Protein AF-A0A7J2M8A0-F1 (afdb_monomer)

Nearest PDB structures (foldseek):
  1lml-assembly1_A  TM=3.087E-01  e=6.335E+00  Leishmania major

Structure (mmCIF, N/CA/C/O backbone):
data_AF-A0A7J2M8A0-F1
#
_entry.id   AF-A0A7J2M8A0-F1
#
loop_
_atom_site.group_PDB
_atom_site.id
_atom_site.type_symbol
_atom_site.label_atom_id
_atom_site.label_alt_id
_atom_site.label_comp_id
_atom_site.label_asym_id
_atom_site.label_entity_id
_atom_site.label_seq_id
_atom_site.pdbx_PDB_ins_code
_atom_site.Cartn_x
_atom_site.Cartn_y
_atom_site.Cartn_z
_atom_site.occupancy
_atom_site.B_iso_or_equiv
_atom_site.auth_seq_id
_atom_site.auth_comp_id
_atom_site.auth_asym_id
_atom_site.auth_atom_id
_atom_site.pdbx_PDB_model_num
ATOM 1 N N . MET A 1 1 ? -22.841 27.457 -13.915 1.00 42.50 1 MET A N 1
ATOM 2 C CA . MET A 1 1 ? -21.955 28.330 -14.716 1.00 42.50 1 MET A CA 1
ATOM 3 C C . MET A 1 1 ? -20.674 28.483 -13.906 1.00 42.50 1 MET A C 1
ATOM 5 O O . MET A 1 1 ? -20.712 29.179 -12.909 1.00 42.50 1 MET A O 1
ATOM 9 N N . SER A 1 2 ? -19.590 27.752 -14.122 1.00 35.62 2 SER A N 1
ATOM 10 C CA . SER A 1 2 ? -18.998 27.252 -15.363 1.00 35.62 2 SER A CA 1
ATOM 11 C C . SER A 1 2 ? -18.503 25.809 -15.210 1.00 35.62 2 SER A C 1
ATOM 13 O O . SER A 1 2 ? -17.619 25.532 -14.400 1.00 35.62 2 SER A O 1
ATOM 15 N N . ASP A 1 3 ? -19.086 24.92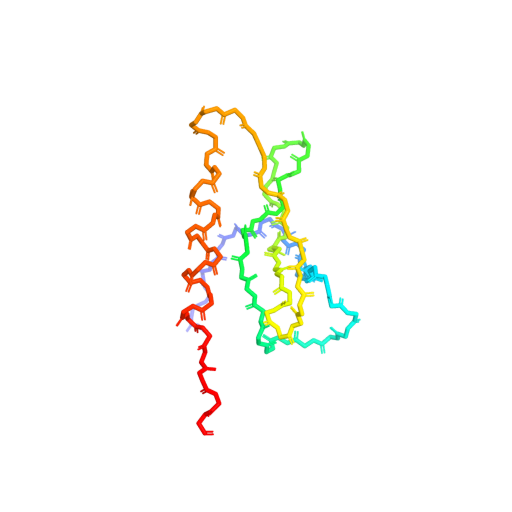6 -16.019 1.00 41.09 3 ASP A N 1
ATOM 16 C CA . ASP A 1 3 ? -18.480 23.671 -16.455 1.00 41.09 3 ASP A CA 1
ATOM 17 C C . ASP A 1 3 ? -17.176 23.958 -17.195 1.00 41.09 3 ASP A C 1
ATOM 19 O O . ASP A 1 3 ? -17.184 24.768 -18.121 1.00 41.09 3 ASP A O 1
ATOM 23 N N . SER A 1 4 ? -16.098 23.263 -16.823 1.00 40.91 4 SER A N 1
ATOM 24 C CA . SER A 1 4 ? -15.001 22.916 -17.738 1.00 40.91 4 SER A CA 1
ATOM 25 C C . SER A 1 4 ? -13.930 22.087 -17.018 1.00 40.91 4 SER A C 1
ATOM 27 O O . SER A 1 4 ? -12.923 22.619 -16.556 1.00 40.91 4 SER A O 1
ATOM 29 N N . TYR A 1 5 ? -14.130 20.769 -16.960 1.00 34.53 5 TYR A N 1
ATOM 30 C CA . TYR A 1 5 ? -13.031 19.797 -16.932 1.00 34.53 5 TYR A CA 1
ATOM 31 C C . TYR A 1 5 ? -13.333 18.719 -17.966 1.00 34.53 5 TYR A C 1
ATOM 33 O O . TYR A 1 5 ? -13.868 17.649 -17.683 1.00 34.53 5 TYR A O 1
ATOM 41 N N . GLU A 1 6 ? -13.030 19.081 -19.201 1.0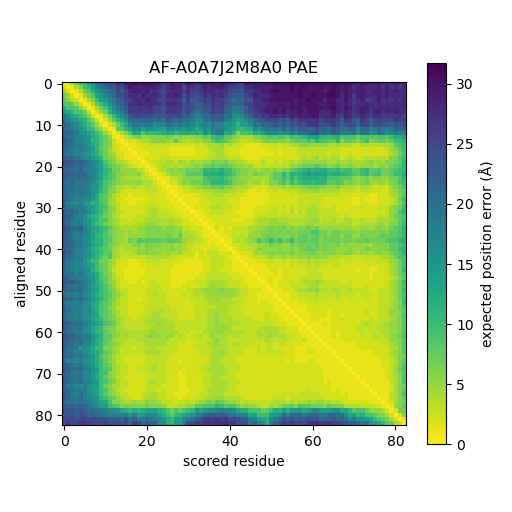0 36.22 6 GLU A N 1
ATOM 42 C CA . GLU A 1 6 ? -13.120 18.245 -20.381 1.00 36.2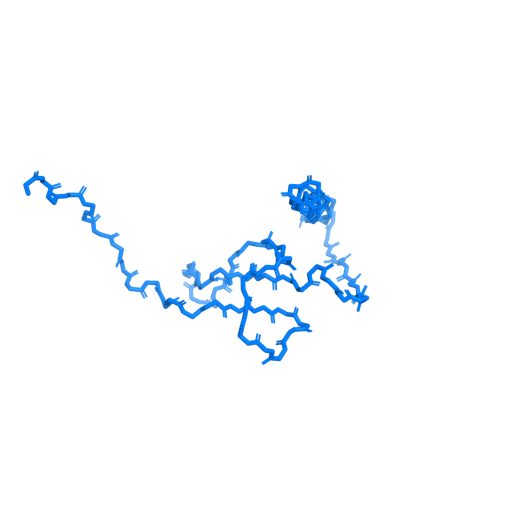2 6 GLU A CA 1
ATOM 43 C C . GLU A 1 6 ? -12.091 17.104 -20.305 1.00 36.22 6 GLU A C 1
ATOM 45 O O . GLU A 1 6 ? -10.926 17.315 -19.967 1.00 36.22 6 GLU A O 1
ATOM 50 N N . GLY A 1 7 ? -12.540 15.881 -20.609 1.00 36.22 7 GLY A N 1
ATOM 51 C CA . GLY A 1 7 ? -11.662 14.771 -20.985 1.00 36.22 7 GLY A CA 1
ATOM 52 C C . GLY A 1 7 ? -11.188 13.829 -19.873 1.00 36.22 7 GLY A C 1
ATOM 53 O O . GLY A 1 7 ? -9.993 13.580 -19.751 1.00 36.22 7 GLY A O 1
ATOM 54 N N . LYS A 1 8 ? -12.091 13.205 -19.105 1.00 37.78 8 LYS A N 1
ATOM 55 C CA . LYS A 1 8 ? -11.760 11.944 -18.413 1.00 37.78 8 LYS A CA 1
ATOM 56 C C . LYS A 1 8 ? -12.420 10.792 -19.153 1.00 37.78 8 LYS A C 1
ATOM 58 O O . LYS A 1 8 ? -13.588 10.500 -18.919 1.00 37.78 8 LYS A O 1
ATOM 63 N N . ALA A 1 9 ? -11.660 10.138 -20.038 1.00 41.72 9 ALA A N 1
ATOM 64 C CA . ALA A 1 9 ? -11.948 8.763 -20.447 1.00 41.72 9 ALA A CA 1
ATOM 65 C C . ALA A 1 9 ? -12.365 7.998 -19.187 1.00 41.72 9 ALA A C 1
ATOM 67 O O . ALA A 1 9 ? -11.632 8.066 -18.204 1.00 41.72 9 ALA A O 1
ATOM 68 N N . ALA A 1 10 ? -13.571 7.427 -19.176 1.00 44.81 10 ALA A N 1
ATOM 69 C CA . ALA A 1 10 ? -14.276 6.987 -17.977 1.00 44.81 10 ALA A CA 1
ATOM 70 C C . ALA A 1 10 ? -13.400 6.082 -17.088 1.00 44.81 10 ALA A C 1
ATOM 72 O O . ALA A 1 10 ? -13.373 4.862 -17.237 1.00 44.81 10 ALA A O 1
ATOM 73 N N . ILE A 1 11 ? -12.653 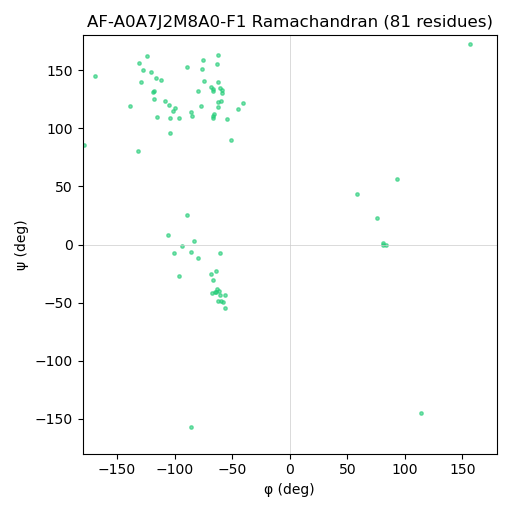6.692 -16.161 1.00 57.00 11 ILE A N 1
ATOM 74 C CA . ILE A 1 11 ? -11.906 5.983 -15.132 1.00 57.00 11 ILE A CA 1
ATOM 75 C C . ILE A 1 11 ? -12.988 5.343 -14.282 1.00 57.00 11 ILE A C 1
ATOM 77 O O . ILE A 1 11 ? -13.757 6.051 -13.637 1.00 57.00 11 ILE A O 1
ATOM 81 N N . SER A 1 12 ? -13.071 4.015 -14.321 1.00 56.12 12 SER A N 1
ATOM 82 C CA . SER A 1 12 ? -13.980 3.251 -13.475 1.00 56.12 12 SER A CA 1
ATOM 83 C C . SER A 1 12 ? -13.906 3.782 -12.039 1.00 56.12 12 SER A C 1
ATOM 85 O O . SER A 1 12 ? -12.853 3.703 -11.398 1.00 56.12 12 SER A O 1
ATOM 87 N N . GLU A 1 13 ? -15.025 4.320 -11.538 1.00 65.50 13 GLU A N 1
ATOM 88 C CA . GLU A 1 13 ? -15.173 4.869 -10.177 1.00 65.50 13 GLU A CA 1
ATOM 89 C C . GLU A 1 13 ? -14.928 3.823 -9.080 1.00 65.50 13 GLU A C 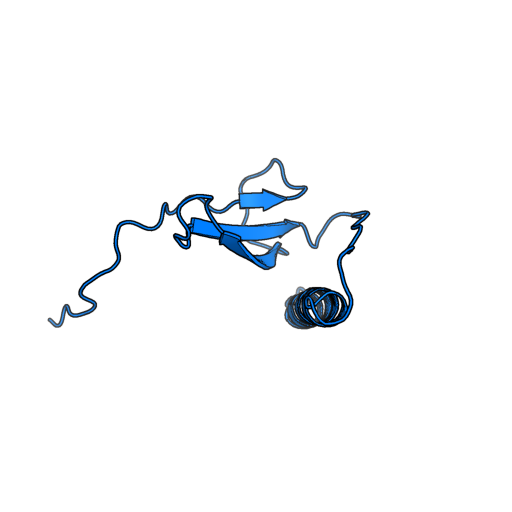1
ATOM 91 O O . GLU A 1 13 ? -14.885 4.128 -7.884 1.00 65.50 13 GLU A O 1
ATOM 96 N N . LYS A 1 14 ? -14.779 2.558 -9.479 1.00 74.50 14 LYS A N 1
ATOM 97 C CA . LYS A 1 14 ? -14.550 1.445 -8.582 1.00 74.50 14 LYS A CA 1
ATOM 98 C C . LYS A 1 14 ? -13.188 1.589 -7.910 1.00 74.50 14 LYS A C 1
ATOM 100 O O . LYS A 1 14 ? -12.142 1.406 -8.524 1.00 74.50 14 LYS A O 1
ATOM 105 N N . ARG A 1 15 ? -13.219 1.889 -6.614 1.00 81.56 15 ARG A N 1
ATOM 106 C CA . ARG A 1 15 ? -12.045 1.856 -5.740 1.00 81.56 15 ARG A CA 1
ATOM 107 C C . ARG A 1 15 ? -11.755 0.422 -5.323 1.00 81.56 15 ARG A C 1
ATOM 109 O O . ARG A 1 15 ? -12.656 -0.292 -4.881 1.00 81.56 15 ARG A O 1
ATOM 116 N N . TYR A 1 16 ? -10.494 0.023 -5.436 1.00 89.81 16 TYR A N 1
ATOM 117 C CA . TYR A 1 16 ? -10.020 -1.277 -4.979 1.00 89.81 16 TYR A CA 1
ATOM 118 C C . TYR A 1 16 ? -9.240 -1.092 -3.684 1.00 89.81 16 TYR A C 1
ATOM 120 O O . TYR A 1 16 ? -8.249 -0.371 -3.673 1.00 89.81 16 TYR A O 1
ATOM 128 N N . VAL A 1 17 ? -9.688 -1.735 -2.605 1.00 94.25 17 VAL A N 1
ATOM 129 C CA . VAL A 1 17 ? -9.003 -1.712 -1.307 1.00 94.25 17 VAL A CA 1
ATOM 130 C C . VAL A 1 17 ? -8.539 -3.128 -0.983 1.00 94.25 17 VAL A C 1
ATOM 132 O O . VAL A 1 17 ? -9.349 -4.020 -0.727 1.00 94.25 17 VAL A O 1
ATOM 135 N N . LEU A 1 18 ? -7.231 -3.351 -1.029 1.00 93.88 18 LEU A N 1
ATOM 136 C CA . LEU A 1 18 ? -6.605 -4.618 -0.676 1.00 93.88 18 LEU A CA 1
ATOM 137 C C . LEU A 1 18 ? -6.745 -4.853 0.831 1.00 93.88 18 LEU A C 1
ATOM 139 O O . LEU A 1 18 ? -6.541 -3.941 1.627 1.00 93.88 18 LEU A O 1
ATOM 143 N N . GLY A 1 19 ? -7.106 -6.075 1.228 1.00 93.69 19 GLY A N 1
ATOM 144 C CA . GLY A 1 19 ? -7.265 -6.425 2.644 1.00 93.69 19 GLY A CA 1
ATOM 145 C C . GLY A 1 19 ? -8.599 -6.017 3.283 1.00 93.69 19 GLY A C 1
ATOM 146 O O . GLY A 1 19 ? -8.841 -6.347 4.445 1.00 93.69 19 GLY A O 1
ATOM 147 N N . ARG A 1 20 ? -9.506 -5.377 2.530 1.00 91.62 20 ARG A N 1
ATOM 148 C CA . ARG A 1 20 ? -10.817 -4.935 3.026 1.00 91.62 20 ARG A CA 1
ATOM 149 C C . ARG A 1 20 ? -11.971 -5.603 2.279 1.00 91.62 20 ARG A C 1
ATOM 151 O O . ARG A 1 20 ? -12.010 -5.621 1.054 1.00 91.62 20 ARG A O 1
ATOM 158 N N . ARG A 1 21 ? -12.935 -6.143 3.035 1.00 87.25 21 ARG A N 1
ATOM 159 C CA . ARG A 1 21 ? -14.187 -6.718 2.500 1.00 87.25 21 ARG A CA 1
ATOM 160 C C . ARG A 1 21 ? -15.353 -5.729 2.532 1.00 87.25 21 ARG A C 1
ATOM 162 O O . ARG A 1 21 ? -16.273 -5.835 1.728 1.00 87.25 21 ARG A O 1
ATOM 169 N N . GLU A 1 22 ? -15.306 -4.783 3.460 1.00 85.12 22 GLU A N 1
ATOM 170 C CA . GLU A 1 22 ? -16.369 -3.815 3.713 1.00 85.12 22 GLU A CA 1
ATOM 171 C C . GLU A 1 22 ? -16.209 -2.552 2.867 1.00 85.12 22 GLU A C 1
ATOM 173 O O . GLU A 1 22 ? -15.102 -2.157 2.494 1.00 85.12 22 GLU A O 1
ATOM 178 N N . LYS A 1 23 ? -17.328 -1.890 2.574 1.00 77.94 23 LYS A N 1
ATOM 179 C CA . LYS A 1 23 ? -17.320 -0.609 1.868 1.00 77.94 23 LYS A CA 1
ATOM 180 C C . LYS A 1 23 ? -17.108 0.508 2.891 1.00 77.94 23 LYS A C 1
ATOM 182 O O . LYS A 1 23 ? -17.992 0.780 3.689 1.00 77.94 23 LYS A O 1
ATOM 187 N N . GLY A 1 24 ? -15.946 1.153 2.852 1.00 81.62 24 GLY A N 1
ATOM 188 C CA . GLY A 1 24 ? -15.621 2.288 3.718 1.00 81.62 24 GLY A CA 1
ATOM 189 C C . GLY A 1 24 ? -14.335 2.979 3.277 1.00 81.62 24 GLY A C 1
ATOM 190 O O . GLY A 1 24 ? -13.418 2.319 2.785 1.00 81.62 24 GLY A O 1
ATOM 191 N N . SER A 1 25 ? -14.276 4.303 3.432 1.00 83.50 25 SER A N 1
ATOM 192 C CA . SER A 1 25 ? -13.150 5.141 2.991 1.00 83.50 25 SER A CA 1
ATOM 193 C C . SER A 1 25 ? -12.183 5.549 4.102 1.00 83.50 25 SER A C 1
ATOM 195 O O . SER A 1 25 ? -11.152 6.132 3.798 1.00 83.50 25 SER A O 1
ATOM 197 N N . ARG A 1 26 ? -12.488 5.258 5.372 1.00 89.00 26 ARG A N 1
ATOM 198 C CA . ARG A 1 26 ? -11.620 5.601 6.509 1.00 89.00 26 ARG A CA 1
ATOM 199 C C . ARG A 1 26 ? -10.405 4.674 6.576 1.00 89.00 26 ARG A C 1
ATOM 201 O O . ARG A 1 26 ? -10.553 3.470 6.353 1.00 89.00 26 ARG A O 1
ATOM 208 N N . GLY A 1 27 ? -9.234 5.217 6.907 1.00 91.44 27 GLY A N 1
ATOM 209 C CA . GLY A 1 27 ? -8.026 4.428 7.161 1.00 91.44 27 GLY A CA 1
ATOM 210 C C . GLY A 1 27 ? -7.605 3.563 5.974 1.00 91.44 27 GLY A C 1
ATOM 211 O O . GLY A 1 27 ? -7.348 2.374 6.145 1.00 91.44 27 GLY A O 1
ATOM 212 N N . ILE A 1 28 ? -7.641 4.114 4.760 1.00 93.69 28 ILE A N 1
ATOM 213 C CA . ILE A 1 28 ? -7.120 3.458 3.554 1.00 93.69 28 ILE A CA 1
ATOM 214 C C . ILE A 1 28 ? -5.894 4.219 3.066 1.00 93.69 28 ILE A C 1
ATOM 216 O O . ILE A 1 28 ? -5.882 5.443 3.110 1.00 93.69 28 ILE A O 1
ATOM 220 N N . LEU A 1 29 ? -4.896 3.487 2.587 1.00 94.75 29 LEU A N 1
ATOM 221 C CA . LEU A 1 29 ? -3.610 4.019 2.140 1.00 94.75 29 LEU A CA 1
ATOM 222 C C . LEU A 1 29 ? -3.535 3.917 0.619 1.00 94.75 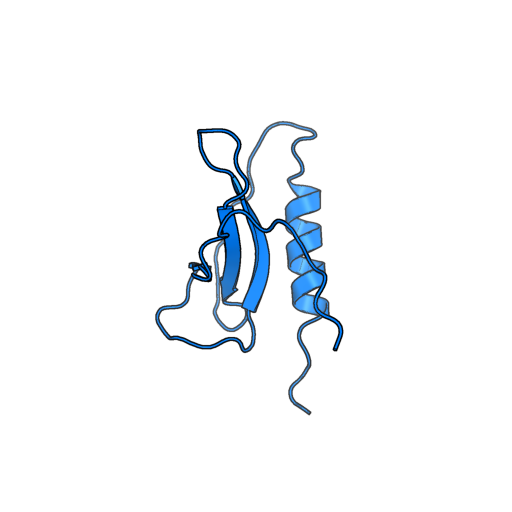29 LEU A C 1
ATOM 224 O O . LEU A 1 29 ? -3.710 2.818 0.090 1.00 94.75 29 LEU A O 1
ATOM 228 N N . ASN A 1 30 ? -3.309 5.014 -0.097 1.00 94.25 30 ASN A N 1
ATOM 229 C CA . ASN A 1 30 ? -3.201 5.007 -1.554 1.00 94.25 30 ASN A CA 1
ATOM 230 C C . ASN A 1 30 ? -1.837 4.474 -2.010 1.00 94.25 30 ASN A C 1
ATOM 232 O O . ASN A 1 30 ? -0.803 5.067 -1.741 1.00 94.25 30 ASN A O 1
ATOM 236 N N . ILE A 1 31 ? -1.819 3.375 -2.765 1.00 93.75 31 ILE A N 1
ATOM 237 C CA . ILE A 1 31 ? -0.570 2.786 -3.280 1.00 93.75 31 ILE A CA 1
ATOM 238 C C . ILE A 1 31 ? -0.361 3.036 -4.779 1.00 93.75 31 ILE A C 1
ATOM 240 O O . ILE A 1 31 ? 0.545 2.469 -5.389 1.00 93.75 31 ILE A O 1
ATOM 244 N N . GLY A 1 32 ? -1.205 3.871 -5.388 1.00 93.12 32 GLY A N 1
ATOM 245 C CA . GLY A 1 32 ? -1.119 4.279 -6.783 1.00 93.12 32 GLY A CA 1
ATOM 246 C C . GLY A 1 32 ? -2.290 3.788 -7.633 1.00 93.12 32 GLY A C 1
ATOM 247 O O . GLY A 1 32 ? -3.446 3.739 -7.210 1.00 93.12 32 GLY A O 1
ATOM 248 N N . ARG A 1 33 ? -2.004 3.467 -8.896 1.00 91.81 33 ARG A N 1
ATOM 249 C CA . ARG A 1 33 ? -3.008 3.063 -9.890 1.00 91.81 33 ARG A CA 1
ATOM 250 C C . ARG A 1 33 ? -2.725 1.671 -10.418 1.00 91.81 33 ARG A C 1
ATOM 252 O O . ARG A 1 33 ? -1.572 1.286 -10.589 1.00 91.81 33 ARG A O 1
ATOM 259 N N . TYR A 1 34 ? -3.793 0.958 -10.756 1.00 89.50 34 TYR A N 1
ATOM 260 C CA . TYR A 1 34 ? -3.679 -0.244 -11.565 1.00 89.50 34 TYR A CA 1
ATOM 261 C C . TYR A 1 34 ? -3.102 0.121 -12.938 1.00 89.50 34 TYR A C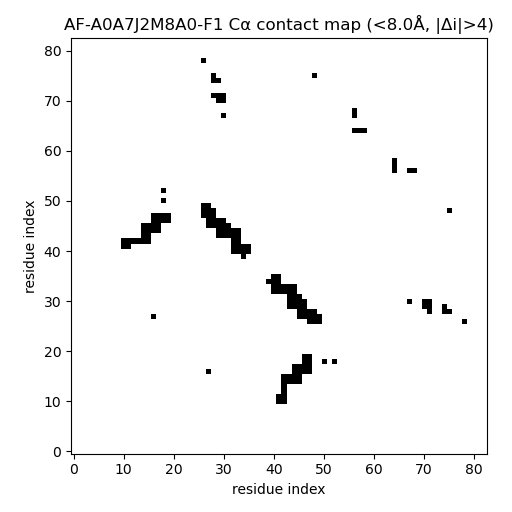 1
ATOM 263 O O . TYR A 1 34 ? -3.664 0.962 -13.641 1.00 89.50 34 TYR A O 1
ATOM 271 N N . TYR A 1 35 ? -1.983 -0.500 -13.304 1.00 88.75 35 TYR A N 1
ATOM 272 C CA . TYR A 1 35 ? -1.398 -0.377 -14.635 1.00 88.75 35 TYR A CA 1
ATOM 273 C C . TYR A 1 35 ? -1.866 -1.559 -15.482 1.00 88.75 35 TYR A C 1
ATOM 275 O O . TYR A 1 35 ? -1.505 -2.706 -15.208 1.00 88.75 35 TYR A O 1
ATOM 283 N N . ALA A 1 36 ? -2.737 -1.284 -16.450 1.00 87.12 36 ALA A N 1
ATOM 284 C CA . ALA A 1 36 ? -3.333 -2.312 -17.286 1.00 87.12 36 ALA A CA 1
ATOM 285 C C . ALA A 1 36 ? -2.329 -2.838 -18.325 1.00 87.12 36 ALA A C 1
ATOM 287 O O . ALA A 1 36 ? -1.347 -2.181 -18.667 1.00 87.12 36 ALA A O 1
ATOM 288 N N . LEU A 1 37 ? -2.584 -4.044 -18.839 1.00 88.88 37 LEU A N 1
ATOM 289 C CA . LEU A 1 37 ? -1.705 -4.702 -19.816 1.00 88.88 37 LEU A CA 1
ATOM 290 C C . LEU A 1 37 ? -1.610 -3.949 -21.151 1.00 88.88 37 LEU A C 1
ATOM 292 O O . LEU A 1 37 ? -0.632 -4.108 -21.873 1.00 88.88 37 LEU A O 1
ATOM 296 N N . ASP A 1 38 ? -2.609 -3.127 -21.464 1.00 92.00 38 ASP A N 1
ATOM 297 C CA . ASP A 1 38 ? -2.636 -2.242 -22.631 1.00 92.00 38 ASP A CA 1
ATOM 298 C C . ASP A 1 38 ? -1.886 -0.913 -22.403 1.00 92.00 38 ASP A C 1
ATOM 300 O O . ASP A 1 38 ? -1.871 -0.048 -23.275 1.00 92.00 38 ASP A O 1
ATOM 304 N N . GLY A 1 39 ? -1.259 -0.742 -21.234 1.00 87.50 39 GLY A N 1
ATOM 305 C CA . GLY A 1 39 ? -0.525 0.461 -20.851 1.00 87.50 39 GLY A CA 1
ATOM 306 C C . GLY A 1 39 ? -1.405 1.601 -20.338 1.00 87.50 39 GLY A C 1
ATOM 307 O O . GLY A 1 39 ? -0.881 2.666 -20.003 1.00 87.50 39 GLY A O 1
ATOM 308 N N . SER A 1 40 ? -2.723 1.404 -20.251 1.00 86.94 40 SER A N 1
ATOM 309 C CA . SER A 1 40 ? -3.637 2.404 -19.707 1.00 86.94 40 SER A CA 1
ATOM 310 C C . SER A 1 40 ? -3.571 2.476 -18.175 1.00 86.94 40 SER A C 1
ATOM 312 O O . SER A 1 40 ? -3.265 1.506 -17.471 1.00 86.94 40 SER A O 1
ATOM 314 N N . LEU A 1 41 ? -3.862 3.666 -17.640 1.00 87.19 41 LEU A N 1
ATOM 315 C CA . LEU A 1 41 ? -4.015 3.873 -16.202 1.00 87.19 41 LEU A CA 1
ATOM 316 C C . LEU A 1 41 ? -5.449 3.553 -15.786 1.00 87.19 41 LEU A C 1
ATOM 318 O O . LEU A 1 41 ? -6.386 4.268 -16.139 1.00 87.19 41 LEU A O 1
ATOM 322 N N . GLY A 1 42 ? -5.598 2.506 -14.982 1.00 87.94 42 GLY A N 1
ATOM 323 C CA . GLY A 1 42 ? -6.867 2.099 -14.404 1.00 87.94 42 GLY A CA 1
ATOM 324 C C . GLY A 1 42 ? -7.215 2.827 -13.104 1.00 87.94 42 GLY A C 1
ATOM 325 O O . GLY A 1 42 ? -6.744 3.931 -12.801 1.00 87.94 42 GLY A O 1
ATOM 326 N N . SER A 1 43 ? -8.077 2.172 -12.326 1.00 89.50 43 SER A N 1
ATOM 327 C CA . SER A 1 43 ? -8.571 2.661 -11.041 1.00 89.50 43 SER A CA 1
ATOM 328 C C . SER A 1 43 ? -7.461 2.829 -9.999 1.00 89.50 43 SER A C 1
ATOM 330 O O . SER A 1 43 ? -6.423 2.162 -10.035 1.00 89.50 43 SER A O 1
ATOM 332 N N . GLN A 1 44 ? -7.715 3.718 -9.038 1.00 90.94 44 GLN A N 1
ATOM 333 C CA . GLN A 1 44 ? -6.896 3.863 -7.834 1.00 90.94 44 GLN A CA 1
ATOM 334 C C . GLN A 1 44 ? -6.928 2.567 -7.011 1.00 90.94 44 GLN A C 1
ATOM 336 O O . GLN A 1 44 ? -7.987 1.940 -6.867 1.00 90.94 44 GLN A O 1
ATOM 341 N N . VAL A 1 45 ? -5.774 2.195 -6.463 1.00 92.69 45 VAL A N 1
ATOM 342 C CA . VAL A 1 45 ? -5.604 1.020 -5.608 1.00 92.69 45 VAL A CA 1
ATOM 343 C C . VAL A 1 45 ? -5.154 1.481 -4.231 1.00 92.69 45 VAL A C 1
ATOM 345 O O . VAL A 1 45 ? -4.221 2.267 -4.097 1.00 92.69 45 VAL A O 1
ATOM 348 N N . TYR A 1 46 ? -5.816 0.954 -3.211 1.00 94.69 46 TYR A N 1
ATOM 349 C CA . TYR A 1 46 ? -5.560 1.265 -1.815 1.00 94.69 46 TYR A CA 1
ATOM 350 C C . TYR A 1 46 ? -5.268 -0.007 -1.020 1.00 94.69 46 TYR A C 1
ATOM 352 O O . TYR A 1 46 ? -5.639 -1.106 -1.435 1.00 94.69 46 TYR A O 1
ATOM 360 N N . VAL A 1 47 ? -4.674 0.142 0.158 1.00 95.00 47 VAL A N 1
ATOM 361 C CA . VAL A 1 47 ? -4.515 -0.908 1.177 1.00 95.00 47 VAL A CA 1
ATOM 362 C C . VAL A 1 47 ? -5.302 -0.509 2.426 1.00 95.00 47 VAL A C 1
ATOM 364 O O . VAL A 1 47 ? -5.386 0.673 2.753 1.00 95.00 47 VAL A O 1
ATOM 367 N N . ASP A 1 48 ? -5.913 -1.474 3.110 1.00 94.44 48 ASP A N 1
ATOM 368 C CA . ASP A 1 48 ? -6.540 -1.252 4.417 1.00 94.44 48 ASP A CA 1
ATOM 369 C C . ASP A 1 48 ? -5.462 -0.919 5.465 1.00 94.44 48 ASP A C 1
ATOM 371 O O . ASP A 1 48 ? -4.658 -1.763 5.830 1.00 94.44 48 ASP A O 1
ATOM 375 N N . GLY A 1 49 ? -5.411 0.321 5.947 1.00 93.06 49 GLY A N 1
ATOM 376 C CA . GLY A 1 49 ? -4.442 0.739 6.965 1.00 93.06 49 GLY A CA 1
ATOM 377 C C . GLY A 1 49 ? -4.830 0.332 8.389 1.00 93.06 49 GLY A C 1
ATOM 378 O O . GLY A 1 49 ? -4.010 0.427 9.294 1.00 93.06 49 GLY A O 1
ATOM 379 N N . LEU A 1 50 ? -6.070 -0.124 8.605 1.00 92.06 50 LEU A N 1
ATOM 380 C CA . LEU A 1 50 ? -6.610 -0.427 9.938 1.00 92.06 50 LEU A CA 1
ATOM 381 C C . LEU A 1 50 ? -6.433 -1.897 10.339 1.00 92.06 50 LEU A C 1
ATOM 383 O O . LEU A 1 50 ? -6.864 -2.303 11.418 1.00 92.06 50 LEU A O 1
ATOM 387 N N . LYS A 1 51 ? -5.848 -2.723 9.466 1.00 90.38 51 LYS A N 1
ATOM 388 C CA . LYS A 1 51 ? -5.656 -4.159 9.688 1.00 90.38 51 LYS A CA 1
ATOM 389 C C . LYS A 1 51 ? -4.198 -4.555 9.466 1.00 90.38 51 LYS A C 1
ATOM 391 O O . LYS A 1 51 ? -3.511 -3.953 8.646 1.00 90.38 51 LYS A O 1
ATOM 396 N N . PRO A 1 52 ? -3.712 -5.594 10.164 1.00 92.81 52 PRO A N 1
ATOM 397 C CA . PRO A 1 52 ? -2.362 -6.088 9.945 1.00 92.81 52 P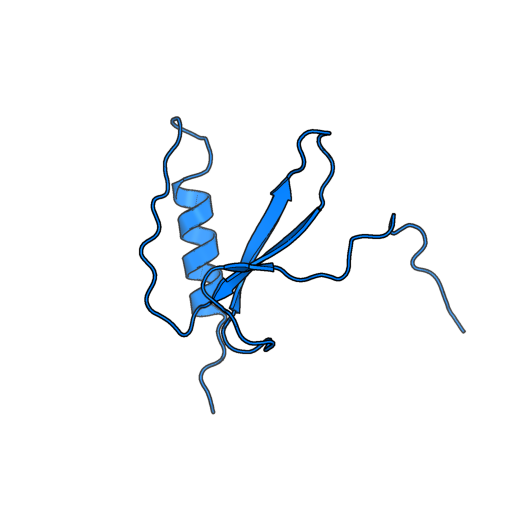RO A CA 1
ATOM 398 C C . PRO A 1 52 ? -2.222 -6.699 8.543 1.00 92.81 52 PRO A C 1
ATOM 400 O O . PRO A 1 52 ? -3.018 -7.550 8.135 1.00 92.81 52 PRO A O 1
ATOM 403 N N . HIS A 1 53 ? -1.165 -6.305 7.830 1.00 92.62 53 HIS A N 1
ATOM 404 C CA . HIS A 1 53 ? -0.822 -6.818 6.506 1.00 92.62 53 HIS A CA 1
ATOM 405 C C . HIS A 1 53 ? 0.635 -7.264 6.437 1.00 92.62 53 HIS A C 1
ATOM 407 O O . HIS A 1 53 ? 1.533 -6.591 6.934 1.00 92.62 53 HIS A O 1
ATOM 413 N N . VAL A 1 54 ? 0.867 -8.384 5.753 1.00 95.88 54 VAL A N 1
ATOM 414 C CA . VAL A 1 54 ? 2.204 -8.794 5.318 1.00 95.88 54 VAL A CA 1
ATOM 415 C C . VAL A 1 54 ? 2.342 -8.412 3.849 1.00 95.88 54 VAL A C 1
ATOM 417 O O . VAL A 1 54 ? 1.590 -8.907 3.010 1.00 95.88 54 VAL A O 1
ATOM 420 N N . ILE A 1 55 ? 3.285 -7.519 3.541 1.00 94.31 55 ILE A N 1
ATOM 421 C CA . ILE A 1 55 ? 3.531 -7.004 2.188 1.00 94.31 55 ILE A CA 1
ATOM 422 C C . ILE A 1 55 ? 4.951 -7.385 1.764 1.00 94.31 55 ILE A C 1
ATOM 424 O O . ILE A 1 55 ? 5.919 -7.059 2.449 1.00 94.31 55 ILE A O 1
ATOM 428 N N . LEU A 1 56 ? 5.078 -8.056 0.616 1.00 96.19 56 LEU A N 1
ATOM 429 C CA . LEU A 1 56 ? 6.362 -8.345 -0.022 1.00 96.19 56 LEU A CA 1
ATOM 430 C C . LEU A 1 56 ? 6.602 -7.364 -1.174 1.00 96.19 56 LEU A C 1
ATOM 432 O O . LEU A 1 56 ? 5.917 -7.424 -2.193 1.00 96.19 56 LEU A O 1
ATOM 436 N N . THR A 1 57 ? 7.628 -6.523 -1.049 1.00 95.50 57 THR A N 1
ATOM 437 C CA . THR A 1 57 ? 8.071 -5.628 -2.127 1.00 95.50 57 THR A CA 1
ATOM 438 C C . THR A 1 57 ? 9.347 -6.172 -2.767 1.00 95.50 57 THR A C 1
ATOM 440 O O . THR A 1 57 ? 10.427 -6.120 -2.178 1.00 95.50 57 THR A O 1
ATOM 443 N N . CYS A 1 58 ? 9.254 -6.678 -3.999 1.00 96.75 58 CYS A N 1
ATOM 444 C CA . CYS A 1 58 ? 10.376 -7.281 -4.726 1.00 96.75 58 CYS A CA 1
ATOM 445 C C . CYS A 1 58 ? 10.524 -6.727 -6.154 1.00 96.75 58 CYS A C 1
ATOM 447 O O . CYS A 1 58 ? 9.572 -6.229 -6.743 1.00 96.75 58 CYS A O 1
ATOM 449 N N . GLY A 1 59 ? 11.734 -6.808 -6.723 1.00 96.50 59 GLY A N 1
ATOM 450 C CA . GLY A 1 59 ? 12.037 -6.305 -8.069 1.00 96.50 59 GLY A CA 1
ATOM 451 C C . GLY A 1 59 ? 13.521 -5.986 -8.285 1.00 96.50 59 GLY A C 1
ATOM 452 O O . GLY A 1 59 ? 14.315 -5.992 -7.339 1.00 96.50 59 GLY A O 1
ATOM 453 N N . LYS A 1 60 ? 13.909 -5.663 -9.526 1.00 97.94 60 LYS A N 1
ATOM 454 C CA . LYS A 1 60 ? 15.294 -5.305 -9.907 1.00 97.94 60 LYS A CA 1
ATOM 455 C C . LYS A 1 60 ? 15.791 -4.032 -9.193 1.00 97.94 60 LYS A C 1
ATOM 457 O O . LYS A 1 60 ? 15.014 -3.266 -8.610 1.00 97.94 60 LYS A O 1
ATOM 462 N N . ARG A 1 61 ? 17.111 -3.798 -9.177 1.00 96.75 61 ARG A N 1
ATOM 463 C CA . ARG A 1 61 ? 17.699 -2.550 -8.644 1.00 96.75 61 ARG A CA 1
ATOM 464 C C . ARG A 1 61 ? 17.177 -1.356 -9.451 1.00 96.75 61 ARG A C 1
ATOM 466 O O . ARG A 1 61 ? 17.132 -1.428 -10.671 1.00 96.75 61 ARG A O 1
ATOM 473 N N . GLY A 1 62 ? 16.766 -0.290 -8.762 1.00 96.88 62 GLY A N 1
ATOM 474 C CA . GLY A 1 62 ? 16.237 0.927 -9.392 1.00 96.88 62 GLY A CA 1
ATOM 475 C C . GLY A 1 62 ? 14.748 0.898 -9.764 1.00 96.88 62 GLY A C 1
ATOM 476 O O . GLY A 1 62 ? 14.242 1.902 -10.232 1.00 96.88 62 GLY A O 1
ATOM 477 N N . TYR A 1 63 ? 14.017 -0.197 -9.514 1.00 96.88 63 TYR A N 1
ATOM 478 C CA . TYR A 1 63 ? 12.598 -0.332 -9.901 1.00 96.88 63 TYR A CA 1
ATOM 479 C C . TYR A 1 63 ? 11.619 0.180 -8.826 1.00 96.88 63 TYR A C 1
ATOM 481 O O . TYR A 1 63 ? 10.502 -0.304 -8.708 1.00 96.88 63 TYR A O 1
ATOM 489 N N . GLY A 1 64 ? 12.051 1.112 -7.973 1.00 96.44 64 GLY A N 1
ATOM 490 C CA . GLY A 1 64 ? 11.135 1.773 -7.038 1.00 96.44 64 GLY A CA 1
ATOM 491 C C . GLY A 1 64 ? 10.685 0.955 -5.819 1.00 96.44 64 GLY A C 1
ATOM 492 O O . GLY A 1 64 ? 9.674 1.296 -5.217 1.00 96.44 64 GLY A O 1
ATOM 493 N N . LYS A 1 65 ? 11.426 -0.079 -5.386 1.00 97.31 65 LYS A N 1
ATOM 494 C CA . LYS A 1 65 ? 11.106 -0.806 -4.134 1.00 97.31 65 LYS A CA 1
ATOM 495 C C . LYS A 1 65 ? 11.043 0.130 -2.915 1.00 97.31 65 LYS A C 1
ATOM 497 O O . LYS A 1 65 ? 10.024 0.188 -2.239 1.00 97.31 65 LYS A O 1
ATOM 502 N N . SER A 1 66 ? 12.112 0.896 -2.674 1.00 97.06 66 SER A N 1
ATOM 503 C CA . SER A 1 66 ? 12.169 1.879 -1.580 1.00 97.06 66 SER A CA 1
ATOM 504 C C . SER A 1 66 ? 11.205 3.044 -1.795 1.00 97.06 66 SER A C 1
ATOM 506 O O . SER A 1 66 ? 10.678 3.562 -0.824 1.00 97.06 66 SER A O 1
ATOM 508 N N . TYR A 1 67 ? 10.937 3.413 -3.053 1.00 96.56 67 TYR A N 1
ATOM 509 C CA . TYR A 1 67 ? 9.925 4.417 -3.389 1.00 96.56 67 TYR A CA 1
ATOM 510 C C . TYR A 1 67 ? 8.529 3.956 -2.950 1.00 96.56 67 TYR A C 1
ATOM 512 O O . TYR A 1 67 ? 7.849 4.671 -2.232 1.00 96.56 67 TYR A O 1
ATOM 520 N N . THR A 1 68 ? 8.156 2.716 -3.281 1.00 95.56 68 THR A N 1
ATOM 521 C CA . THR A 1 68 ? 6.868 2.119 -2.885 1.00 95.56 68 THR A CA 1
ATOM 522 C C . THR A 1 68 ? 6.735 2.033 -1.364 1.00 95.56 68 THR A C 1
ATOM 524 O O . THR A 1 68 ? 5.672 2.308 -0.816 1.00 95.56 68 THR A O 1
ATOM 527 N N . MET A 1 69 ? 7.818 1.676 -0.662 1.00 95.62 69 MET A N 1
ATOM 528 C CA . MET A 1 69 ? 7.836 1.717 0.804 1.00 95.62 69 MET A CA 1
ATOM 529 C C . MET A 1 69 ? 7.680 3.143 1.346 1.00 95.62 69 MET A C 1
ATOM 531 O O . MET A 1 69 ? 6.950 3.329 2.310 1.00 95.62 69 MET A O 1
ATOM 535 N N . GLY A 1 70 ? 8.329 4.132 0.725 1.00 96.31 70 GLY A N 1
ATOM 536 C CA . GLY A 1 70 ? 8.174 5.548 1.060 1.00 96.31 70 GLY A CA 1
ATOM 537 C C . GLY A 1 70 ? 6.724 6.004 0.940 1.00 96.31 70 GLY A C 1
ATOM 538 O O . GLY A 1 70 ? 6.184 6.504 1.914 1.00 96.31 70 GLY A O 1
ATOM 539 N N . THR A 1 71 ? 6.060 5.706 -0.181 1.00 95.50 71 THR A N 1
ATOM 540 C CA . THR A 1 71 ? 4.633 6.009 -0.382 1.00 95.50 71 THR A CA 1
ATOM 541 C C . THR A 1 71 ? 3.753 5.393 0.704 1.00 95.50 71 THR A C 1
ATOM 543 O O . THR A 1 71 ? 2.881 6.065 1.237 1.00 95.50 71 THR A O 1
ATOM 546 N N . LEU A 1 72 ? 3.991 4.133 1.086 1.00 94.44 72 LEU A N 1
ATOM 547 C CA . LEU A 1 72 ? 3.242 3.509 2.183 1.00 94.44 72 LEU A CA 1
ATOM 548 C C . LEU A 1 72 ? 3.428 4.260 3.509 1.00 94.44 72 LEU A C 1
ATOM 550 O O . LEU A 1 72 ? 2.454 4.464 4.226 1.00 94.44 72 LEU A O 1
ATOM 554 N N . VAL A 1 73 ? 4.659 4.664 3.835 1.00 94.62 73 VAL A N 1
ATOM 555 C CA . VAL A 1 73 ? 4.965 5.415 5.063 1.00 94.62 73 VAL A CA 1
ATOM 556 C C . VAL A 1 73 ? 4.361 6.820 5.023 1.00 94.62 73 VAL A C 1
ATOM 558 O O . VAL A 1 73 ? 3.805 7.261 6.024 1.00 94.62 73 VAL A O 1
ATOM 561 N N . GLU A 1 74 ? 4.433 7.504 3.883 1.00 95.38 74 GLU A N 1
ATOM 562 C CA . GLU A 1 74 ? 3.827 8.822 3.664 1.00 95.38 74 GLU A CA 1
ATOM 563 C C . GLU A 1 74 ? 2.309 8.765 3.858 1.00 95.38 74 GLU A C 1
ATOM 565 O O . GLU A 1 74 ? 1.761 9.546 4.629 1.00 95.38 74 GLU A O 1
ATOM 570 N N . GLU A 1 75 ? 1.635 7.794 3.242 1.00 94.56 75 GLU A N 1
ATOM 571 C CA . GLU A 1 75 ? 0.190 7.608 3.402 1.00 94.56 75 GLU A CA 1
ATOM 572 C C . GLU A 1 75 ? -0.192 7.268 4.846 1.00 94.56 75 GLU A C 1
ATOM 574 O O . GLU A 1 75 ? -1.205 7.758 5.337 1.00 94.56 75 GLU A O 1
ATOM 579 N N . MET A 1 76 ? 0.610 6.458 5.549 1.00 92.44 76 MET A N 1
ATOM 580 C CA . MET A 1 76 ? 0.386 6.175 6.973 1.00 92.44 76 MET A CA 1
ATOM 581 C C . MET A 1 76 ? 0.549 7.428 7.833 1.00 92.44 76 MET A C 1
ATOM 583 O O . MET A 1 76 ? -0.238 7.631 8.749 1.00 92.44 76 MET A O 1
ATOM 587 N N . ALA A 1 77 ? 1.543 8.268 7.543 1.00 92.56 77 ALA A N 1
ATOM 588 C CA . ALA A 1 77 ? 1.769 9.519 8.264 1.00 92.56 77 ALA A CA 1
ATOM 589 C C . ALA A 1 77 ? 0.670 10.563 8.001 1.00 92.56 77 ALA A C 1
ATOM 591 O O . ALA A 1 77 ? 0.453 11.443 8.829 1.00 92.56 77 ALA A O 1
ATOM 592 N N . LEU A 1 78 ? -0.011 10.468 6.856 1.00 89.62 78 LEU A N 1
ATOM 593 C CA . LEU A 1 78 ? -1.156 11.304 6.491 1.00 89.62 78 LEU A CA 1
ATOM 594 C C . LEU A 1 78 ? -2.492 10.780 7.029 1.00 89.62 78 LEU A C 1
ATOM 596 O O . LEU A 1 78 ? -3.508 11.459 6.869 1.00 89.62 78 LEU A O 1
ATOM 600 N N . LEU A 1 79 ? -2.528 9.594 7.646 1.00 85.56 79 LEU A N 1
ATOM 601 C CA . LEU A 1 79 ? -3.725 9.149 8.346 1.00 85.56 79 LEU A CA 1
ATOM 602 C C . LEU A 1 79 ? -4.015 10.124 9.487 1.00 85.56 79 LEU A C 1
ATOM 604 O O . LEU A 1 79 ? -3.214 10.279 10.404 1.00 85.56 79 LEU A O 1
ATOM 608 N N . GLU A 1 80 ? -5.177 10.767 9.429 1.00 71.19 80 GLU A N 1
ATOM 609 C CA . GLU A 1 80 ? -5.664 11.587 10.532 1.00 71.19 80 GLU A CA 1
ATOM 610 C C . GLU A 1 80 ? -5.809 10.710 11.782 1.00 71.19 80 GLU A C 1
ATOM 612 O O . GLU A 1 80 ? -6.525 9.698 11.763 1.00 71.19 80 GLU A O 1
ATOM 617 N N . GLU A 1 81 ? -5.144 11.102 12.872 1.00 64.00 81 GLU A N 1
ATOM 618 C CA . GLU A 1 81 ? -5.502 10.584 14.188 1.00 64.00 81 GLU A CA 1
ATOM 619 C C . GLU A 1 81 ? -6.969 10.949 14.451 1.00 64.00 81 GLU A C 1
ATOM 621 O O . GLU A 1 81 ? -7.404 12.070 14.183 1.00 64.00 81 GLU A O 1
ATOM 626 N N . GLU A 1 82 ? -7.762 9.979 14.911 1.00 56.03 82 GLU A N 1
ATOM 627 C CA . GLU A 1 82 ? -9.091 10.263 15.459 1.00 56.03 82 GLU A CA 1
ATOM 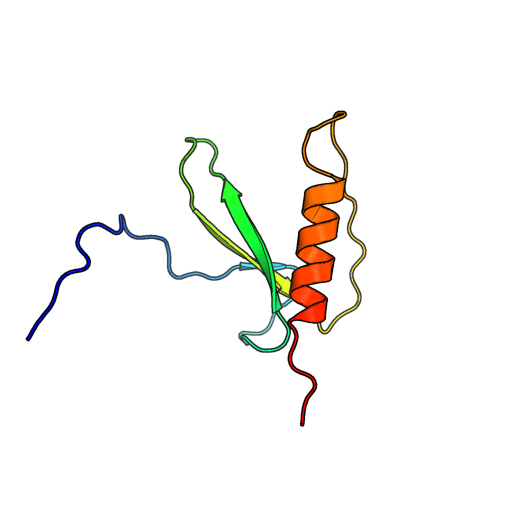628 C C . GLU A 1 82 ? -8.926 11.306 16.581 1.00 56.03 82 GLU A C 1
ATOM 630 O O . GLU A 1 82 ? -8.376 10.985 17.633 1.00 56.03 82 GLU A O 1
ATOM 635 N N . ALA A 1 83 ? -9.353 12.549 16.324 1.00 38.56 83 ALA A N 1
ATOM 636 C CA . ALA A 1 83 ? -9.523 13.591 17.337 1.00 38.56 83 ALA A CA 1
ATOM 637 C C . ALA A 1 83 ? -10.764 13.325 18.200 1.00 38.56 83 ALA A C 1
ATOM 639 O O . ALA A 1 83 ? -11.781 12.844 17.640 1.00 38.56 83 ALA A O 1
#

Solvent-accessible surface area (backbone atoms only — not comparable to full-atom values): 5625 Å² total; per-residue (Å²): 140,81,90,83,83,84,85,72,76,84,64,59,86,62,74,44,49,47,94,51,92,72,93,73,81,76,59,58,29,67,80,49,58,42,74,42,96,86,71,46,79,50,32,54,34,28,36,43,64,83,55,95,79,90,83,88,82,82,77,65,92,88,69,46,58,68,54,55,51,47,43,53,51,52,37,58,70,66,52,76,74,88,125

Secondary structure (DSSP, 8-state):
---------------EEET--S---TTEEEEEEEE-TTS-EEEEEEEETTS--------STTSSHHHHHHHHHHHHHTSPP--

Sequence (83 aa):
MSDSYEGKAAISEKRYVLGRREKGSRGILNIGRYYALDGSLGSQVYVDGLKPHVILTCGKRGYGKSYTMGTLVEEMALLEEEA

Foldseek 3Di:
DDDDDPDDPPQPPDEAEPPDPDDDDAQKAWQAFDQDPVRDTHHTYIYRRVDDDDDDQDDDPPPCSVVSVVSRVVRVVPRDDDD

pLDDT: mean 82.69, std 19.31, range [34.53, 97.94]

Radius of gyration: 15.54 Å; Cα contacts (8 Å, |Δi|>4): 83; chains: 1; bounding box: 40×37×40 Å

Mean predicted aligned error: 8.48 Å